Protein AF-X1UVS6-F1 (afdb_monomer_lite)

Secondary structure (DSSP, 8-state):
-HHHHHHHHHHTHHHHHHIIIIISPPSS------S--PPPEEEE--HHHHHHHHHH-S-EEEEE-HHHHHHHHTT---SS-S--EEEEEEHHHHHHHHHTTSSEE--HHHHHHHHHHHHHTT---EEEESS--TT-TT-EEES-SSTT-SGGGGHHHHHHTT------HHHHHHHHHHHTT-

Structure (mmCIF, N/CA/C/O backbone):
data_AF-X1UVS6-F1
#
_entry.id   AF-X1UVS6-F1
#
loop_
_atom_site.group_PDB
_atom_site.id
_atom_site.type_symbol
_atom_site.label_atom_id
_atom_site.label_alt_id
_atom_site.label_comp_id
_atom_site.label_asym_id
_atom_site.label_entity_id
_atom_site.label_seq_id
_atom_site.pdbx_PDB_ins_code
_atom_site.Cartn_x
_atom_site.Cartn_y
_atom_site.Cartn_z
_atom_site.occupancy
_atom_site.B_iso_or_equiv
_atom_site.auth_seq_id
_atom_site.auth_comp_id
_atom_site.auth_asym_id
_atom_site.auth_atom_id
_atom_site.pdbx_PDB_model_num
ATOM 1 N N . MET A 1 1 ? 4.924 -9.749 -37.605 1.00 55.78 1 MET A N 1
ATOM 2 C CA . MET A 1 1 ? 5.736 -8.580 -37.200 1.00 55.78 1 MET A CA 1
ATOM 3 C C . MET A 1 1 ? 6.834 -8.927 -36.203 1.00 55.78 1 MET A C 1
ATOM 5 O O . MET A 1 1 ? 7.965 -9.008 -36.644 1.00 55.78 1 MET A O 1
ATOM 9 N N . VAL A 1 2 ? 6.568 -9.179 -34.911 1.00 73.25 2 VAL A N 1
ATOM 10 C CA . VAL A 1 2 ? 7.666 -9.358 -33.926 1.00 73.25 2 VAL A CA 1
ATOM 11 C C . VAL A 1 2 ? 8.531 -10.601 -34.201 1.00 73.25 2 VAL A C 1
ATOM 13 O O . VAL A 1 2 ? 9.750 -10.501 -34.188 1.00 73.25 2 VAL A O 1
ATOM 16 N N . LYS A 1 3 ? 7.928 -11.753 -34.536 1.00 78.12 3 LYS A N 1
ATOM 17 C CA . LYS A 1 3 ? 8.679 -12.985 -34.868 1.00 78.12 3 LYS A CA 1
ATOM 18 C C . LYS A 1 3 ? 9.584 -12.841 -36.096 1.00 78.12 3 LYS A C 1
ATOM 20 O O . LYS A 1 3 ? 10.729 -13.262 -36.073 1.00 78.12 3 LYS A O 1
ATOM 25 N N . GLU A 1 4 ? 9.074 -12.198 -37.137 1.00 81.31 4 GLU A N 1
ATOM 26 C CA . GLU A 1 4 ? 9.795 -11.964 -38.391 1.00 81.31 4 GLU A CA 1
ATOM 27 C C . GLU A 1 4 ? 10.976 -11.000 -38.194 1.00 81.31 4 GLU A C 1
ATOM 29 O O . GLU A 1 4 ? 12.060 -11.218 -38.727 1.00 81.31 4 GLU A O 1
ATOM 34 N N . ALA A 1 5 ? 10.801 -9.979 -37.347 1.00 76.69 5 ALA A N 1
ATOM 35 C CA . ALA A 1 5 ? 11.881 -9.080 -36.955 1.00 76.69 5 ALA A CA 1
ATOM 36 C C . ALA A 1 5 ? 12.972 -9.800 -36.141 1.00 76.69 5 ALA A C 1
ATOM 38 O O . ALA A 1 5 ? 14.154 -9.535 -36.347 1.00 76.69 5 ALA A O 1
ATOM 39 N N . ILE A 1 6 ? 12.591 -10.728 -35.252 1.00 81.94 6 ILE A N 1
ATOM 40 C CA . ILE A 1 6 ? 13.538 -11.548 -34.479 1.00 81.94 6 ILE A CA 1
ATOM 41 C C . ILE A 1 6 ? 14.384 -12.415 -35.420 1.00 81.94 6 ILE A C 1
ATOM 43 O O . ILE A 1 6 ? 15.611 -12.349 -35.365 1.00 81.94 6 ILE A O 1
ATOM 47 N N . GLU A 1 7 ? 13.744 -13.161 -36.323 1.00 87.19 7 GLU A N 1
ATOM 48 C CA . GLU A 1 7 ? 14.438 -14.043 -37.270 1.00 87.19 7 GLU A CA 1
ATOM 49 C C . GLU A 1 7 ? 15.375 -13.270 -38.205 1.00 87.19 7 GLU A C 1
ATOM 51 O O . GLU A 1 7 ? 16.512 -13.688 -38.437 1.00 87.19 7 GLU A O 1
ATOM 56 N N . LEU A 1 8 ? 14.937 -12.110 -38.704 1.00 82.81 8 LEU A N 1
ATOM 57 C CA . LEU A 1 8 ? 15.749 -11.253 -39.566 1.00 82.81 8 LEU A CA 1
ATOM 58 C C . LEU A 1 8 ? 16.972 -10.690 -38.827 1.00 82.81 8 LEU A C 1
ATOM 60 O O . LEU A 1 8 ? 18.069 -10.651 -39.387 1.00 82.81 8 LEU A O 1
ATOM 64 N N . SER A 1 9 ? 16.792 -10.278 -37.571 1.00 81.06 9 SER A N 1
ATOM 65 C CA . SER A 1 9 ? 17.866 -9.732 -36.739 1.00 81.06 9 SER A CA 1
ATOM 66 C C . SER A 1 9 ? 18.895 -10.808 -36.372 1.00 81.06 9 SER A C 1
ATOM 68 O O . SER A 1 9 ? 20.097 -10.564 -36.444 1.00 81.06 9 SER A O 1
ATOM 70 N N . GLN A 1 10 ? 18.448 -12.034 -36.076 1.00 83.38 10 GLN A N 1
ATOM 71 C CA . GLN A 1 10 ? 19.338 -13.172 -35.820 1.00 83.38 10 GLN A CA 1
ATOM 72 C C . GLN A 1 10 ? 20.095 -13.627 -37.066 1.00 83.38 10 GLN A C 1
ATOM 74 O O . GLN A 1 10 ? 21.291 -13.898 -36.990 1.00 83.38 10 GLN A O 1
ATOM 79 N N . LYS A 1 11 ? 19.439 -13.666 -38.230 1.00 89.94 11 LYS A N 1
ATOM 80 C CA . LYS A 1 11 ? 20.092 -14.055 -39.487 1.00 89.94 11 LYS A CA 1
ATOM 81 C C . LYS A 1 11 ? 21.170 -13.058 -39.922 1.00 89.94 11 LYS A C 1
ATOM 83 O O . LYS A 1 11 ? 22.171 -13.460 -40.507 1.00 89.94 11 LYS A O 1
ATOM 88 N N . ASN A 1 12 ? 20.976 -11.778 -39.609 1.00 88.31 12 ASN A N 1
ATOM 89 C CA . ASN A 1 12 ? 21.897 -10.695 -39.953 1.00 88.31 12 ASN A CA 1
ATOM 90 C C . ASN A 1 12 ? 22.767 -10.242 -38.769 1.00 88.31 12 ASN A C 1
ATOM 92 O O . ASN A 1 12 ? 23.374 -9.174 -38.839 1.00 88.31 12 ASN A O 1
ATOM 96 N N . TYR A 1 13 ? 22.842 -11.035 -37.694 1.00 84.56 13 TYR A N 1
ATOM 97 C CA . TYR A 1 13 ? 23.503 -10.660 -36.441 1.00 84.56 13 TYR A CA 1
ATOM 98 C C . TYR A 1 13 ? 24.950 -10.195 -36.647 1.00 84.56 13 TYR A C 1
ATOM 100 O O . TYR A 1 13 ? 25.322 -9.130 -36.163 1.00 84.56 13 TYR A O 1
ATOM 108 N N . GLU A 1 14 ? 25.729 -10.919 -37.454 1.00 86.69 14 GLU A N 1
ATOM 109 C CA . GLU A 1 14 ? 27.124 -10.576 -37.774 1.00 86.69 14 GLU A CA 1
ATOM 110 C C . GLU A 1 14 ? 27.268 -9.238 -38.518 1.00 86.69 14 GLU A C 1
ATOM 112 O O . GLU A 1 14 ? 28.238 -8.515 -38.317 1.00 86.69 14 GLU A O 1
ATOM 117 N N . GLY A 1 15 ? 26.295 -8.873 -39.359 1.00 85.19 15 GLY A N 1
ATOM 118 C CA . GLY A 1 15 ? 26.293 -7.585 -40.062 1.00 85.19 15 GLY A CA 1
ATOM 119 C C . GLY A 1 15 ? 25.789 -6.430 -39.195 1.00 85.19 15 GLY A C 1
ATOM 120 O O . GLY A 1 15 ? 26.194 -5.285 -39.379 1.00 85.19 15 GLY A O 1
ATOM 121 N N . LEU A 1 16 ? 24.916 -6.731 -38.233 1.00 82.62 16 LEU A N 1
ATOM 122 C CA . LEU A 1 16 ? 24.327 -5.751 -37.326 1.00 82.62 16 LEU A CA 1
ATOM 123 C C . LEU A 1 16 ? 25.230 -5.450 -36.122 1.00 82.62 16 LEU A C 1
ATOM 125 O O . LEU A 1 16 ? 25.261 -4.316 -35.650 1.00 82.62 16 LEU A O 1
ATOM 129 N N . LEU A 1 17 ? 25.988 -6.433 -35.638 1.00 82.50 17 LEU A N 1
ATOM 130 C CA . LEU A 1 17 ? 26.874 -6.318 -34.478 1.00 82.50 17 LEU A CA 1
ATOM 131 C C . LEU A 1 17 ? 27.855 -5.133 -34.552 1.00 82.50 17 LEU A C 1
ATOM 133 O O . LEU A 1 17 ? 27.909 -4.373 -33.583 1.00 82.50 17 LEU A O 1
ATOM 137 N N . PRO A 1 18 ? 28.601 -4.918 -35.656 1.00 85.00 18 PRO A N 1
ATOM 138 C CA . PRO A 1 18 ? 29.502 -3.770 -35.783 1.00 85.00 18 PRO A CA 1
ATOM 139 C C . PRO A 1 18 ? 28.749 -2.437 -35.750 1.00 85.00 18 PRO A C 1
ATOM 141 O O . PRO A 1 18 ? 29.232 -1.455 -35.203 1.00 85.00 18 PRO A O 1
ATOM 144 N N . ILE A 1 19 ? 27.520 -2.394 -36.276 1.00 82.88 19 ILE A N 1
ATOM 145 C CA . ILE A 1 19 ? 26.679 -1.192 -36.241 1.00 82.88 19 ILE A CA 1
ATOM 146 C C . ILE A 1 19 ? 26.261 -0.883 -34.796 1.00 82.88 19 ILE A C 1
ATOM 148 O O . ILE A 1 19 ? 26.374 0.261 -34.362 1.00 82.88 19 ILE A O 1
ATOM 152 N N . PHE A 1 20 ? 25.838 -1.899 -34.038 1.00 78.44 20 PHE A N 1
ATOM 153 C CA . PHE A 1 20 ? 25.475 -1.763 -32.623 1.00 78.44 20 PHE A CA 1
ATOM 154 C C . PHE A 1 20 ? 26.658 -1.444 -31.708 1.00 78.44 20 PHE A C 1
ATOM 156 O O . PHE A 1 20 ? 26.466 -0.764 -30.703 1.00 78.44 20 PHE A O 1
ATOM 163 N N . ARG A 1 21 ? 27.860 -1.925 -32.036 1.00 76.38 21 ARG A N 1
ATOM 164 C CA . ARG A 1 21 ? 29.063 -1.701 -31.230 1.00 76.38 21 ARG A CA 1
ATOM 165 C C . ARG A 1 21 ? 29.742 -0.368 -31.537 1.00 76.38 21 ARG A C 1
ATOM 167 O O . ARG A 1 21 ? 30.110 0.339 -30.606 1.00 76.38 21 ARG A O 1
ATOM 174 N N . ASP A 1 22 ? 29.914 -0.056 -32.820 1.00 82.25 22 ASP A N 1
ATOM 175 C CA . ASP A 1 22 ? 30.850 0.982 -33.259 1.00 82.25 22 ASP A CA 1
ATOM 176 C C . ASP A 1 22 ? 30.143 2.262 -33.733 1.00 82.25 22 ASP A C 1
ATOM 178 O O . ASP A 1 22 ? 30.734 3.338 -33.683 1.00 82.25 22 ASP A O 1
ATOM 182 N N . ASN A 1 23 ? 28.881 2.170 -34.181 1.00 80.38 23 ASN A N 1
ATOM 183 C CA . ASN A 1 23 ? 28.165 3.289 -34.815 1.00 80.38 23 ASN A CA 1
ATOM 184 C C . ASN A 1 23 ? 26.933 3.782 -34.040 1.00 80.38 23 ASN A C 1
ATOM 186 O O . ASN A 1 23 ? 26.445 4.880 -34.314 1.00 80.38 23 ASN A O 1
ATOM 190 N N . LEU A 1 24 ? 26.407 2.999 -33.096 1.00 79.69 24 LEU A N 1
ATOM 191 C CA . LEU A 1 24 ? 25.280 3.400 -32.257 1.00 79.69 24 LEU A CA 1
ATOM 192 C C . LEU A 1 24 ? 25.783 4.001 -30.935 1.00 79.69 24 LEU A C 1
ATOM 194 O O . LEU A 1 24 ? 26.678 3.436 -30.305 1.00 79.69 24 LEU A O 1
ATOM 198 N N . PRO A 1 25 ? 25.217 5.137 -30.484 1.00 74.62 25 PRO A N 1
ATOM 199 C CA . PRO A 1 25 ? 25.512 5.648 -29.155 1.00 74.62 25 PRO A CA 1
ATOM 200 C C . PRO A 1 25 ? 25.103 4.604 -28.113 1.00 74.62 25 PRO A C 1
ATOM 202 O O . PRO A 1 25 ? 24.126 3.876 -28.302 1.00 74.62 25 PRO A O 1
ATOM 205 N N . ALA A 1 26 ? 25.846 4.539 -27.007 1.00 71.94 26 ALA A N 1
ATOM 206 C CA . ALA A 1 26 ? 25.545 3.612 -25.926 1.00 71.94 26 ALA A CA 1
ATOM 207 C C . ALA A 1 26 ? 24.068 3.742 -25.509 1.00 71.94 26 ALA A C 1
ATOM 209 O O . ALA A 1 26 ? 23.610 4.833 -25.163 1.00 71.94 26 ALA A O 1
ATOM 210 N N . PHE A 1 27 ? 23.328 2.627 -25.551 1.00 73.38 27 PHE A N 1
ATOM 211 C CA . PHE A 1 27 ? 21.898 2.587 -25.207 1.00 73.38 27 PHE A CA 1
ATOM 212 C C . PHE A 1 27 ? 21.616 3.107 -23.798 1.00 73.38 27 PHE A C 1
ATOM 214 O O . PHE A 1 27 ? 20.544 3.644 -23.524 1.00 73.38 27 PHE A O 1
ATOM 221 N N . SER A 1 28 ? 22.588 2.954 -22.907 1.00 78.88 28 SER A N 1
ATOM 222 C CA . SER A 1 28 ? 22.579 3.511 -21.570 1.00 78.88 28 SER A CA 1
ATOM 223 C C . SER A 1 28 ? 23.894 4.235 -21.309 1.00 78.88 28 SER A C 1
ATOM 225 O O . SER A 1 28 ? 24.962 3.846 -21.784 1.00 78.88 28 SER A O 1
ATOM 227 N N . ARG A 1 29 ? 23.810 5.310 -20.526 1.00 77.88 29 ARG A N 1
ATOM 228 C CA . ARG A 1 29 ? 24.977 5.972 -19.945 1.00 77.88 29 ARG A CA 1
ATOM 229 C C . ARG A 1 29 ? 25.066 5.582 -18.479 1.00 77.88 29 ARG A C 1
ATOM 231 O O . ARG A 1 29 ? 24.067 5.653 -17.764 1.00 77.88 29 ARG A O 1
ATOM 238 N N . ILE A 1 30 ? 26.253 5.198 -18.030 1.00 80.44 30 ILE A N 1
ATOM 239 C CA . ILE A 1 30 ? 26.517 5.040 -16.602 1.00 80.44 30 ILE A CA 1
ATOM 240 C C . ILE A 1 30 ? 26.658 6.449 -16.028 1.00 80.44 30 ILE A C 1
ATOM 242 O O . ILE A 1 30 ? 27.526 7.209 -16.453 1.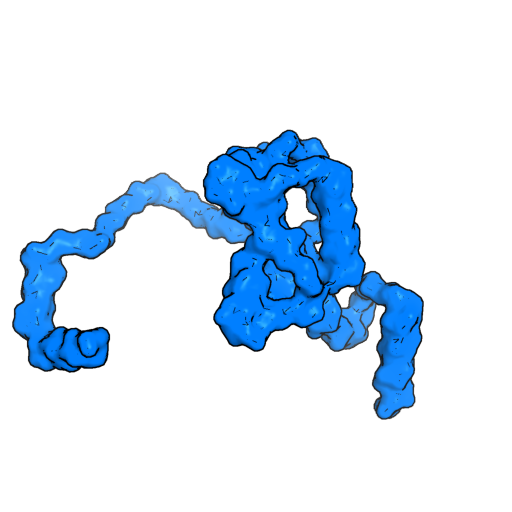00 80.44 30 ILE A O 1
ATOM 246 N N . VAL A 1 31 ? 25.780 6.812 -15.095 1.00 83.81 31 VAL A N 1
ATOM 247 C CA . VAL A 1 31 ? 25.925 8.034 -14.298 1.00 83.81 31 VAL A CA 1
ATOM 248 C C . VAL A 1 31 ? 26.540 7.607 -12.967 1.00 83.81 31 VAL A C 1
ATOM 250 O O . VAL A 1 31 ? 25.834 6.980 -12.175 1.00 83.81 31 VAL A O 1
ATOM 253 N N . PRO A 1 32 ? 27.839 7.864 -12.722 1.00 83.00 32 PRO A N 1
ATOM 254 C CA . PRO A 1 32 ? 28.444 7.519 -11.447 1.00 83.00 32 PRO A CA 1
ATOM 255 C C . PRO A 1 32 ? 27.800 8.376 -10.358 1.00 83.00 32 PRO A C 1
ATOM 257 O O . PRO A 1 32 ? 27.908 9.600 -10.349 1.00 83.00 32 PRO A O 1
ATOM 260 N N . VAL A 1 33 ? 27.092 7.716 -9.452 1.00 80.00 33 VAL A N 1
ATOM 261 C CA . VAL A 1 33 ? 26.689 8.278 -8.168 1.00 80.00 33 VAL A CA 1
ATOM 262 C C . VAL A 1 33 ? 27.826 7.947 -7.213 1.00 80.00 33 VAL A C 1
ATOM 264 O O . VAL A 1 33 ? 27.971 6.798 -6.816 1.00 80.00 33 VAL A O 1
ATOM 267 N N . GLU A 1 34 ? 28.681 8.923 -6.900 1.00 86.25 34 GLU A N 1
ATOM 268 C CA . GLU A 1 34 ? 29.827 8.792 -5.976 1.00 86.25 34 GLU A CA 1
ATOM 269 C C . GLU A 1 34 ? 29.376 8.624 -4.508 1.00 86.25 34 GLU A C 1
ATOM 271 O O . GLU A 1 34 ? 29.897 9.250 -3.589 1.00 86.25 34 GLU A O 1
ATOM 276 N N . LYS A 1 35 ? 28.348 7.805 -4.282 1.00 82.19 35 LYS A N 1
ATOM 277 C CA . LYS A 1 35 ? 27.784 7.482 -2.980 1.00 82.19 35 LYS A CA 1
ATOM 278 C C . LYS A 1 35 ? 27.442 6.003 -2.921 1.00 82.19 35 LYS A C 1
ATOM 280 O O . LYS A 1 35 ? 27.031 5.406 -3.917 1.00 82.19 35 LYS A O 1
ATOM 285 N N . GLU A 1 36 ? 27.570 5.434 -1.734 1.00 78.56 36 GLU A N 1
ATOM 286 C CA . GLU A 1 36 ? 27.013 4.121 -1.455 1.00 78.56 36 GLU A CA 1
ATOM 287 C C . GLU A 1 36 ? 25.486 4.215 -1.507 1.00 78.56 36 GLU A C 1
ATOM 289 O O . GLU A 1 36 ? 24.876 5.112 -0.920 1.00 78.56 36 GLU A O 1
ATOM 294 N N . LEU A 1 37 ? 24.869 3.326 -2.279 1.00 74.75 37 LEU A N 1
ATOM 295 C CA . LEU A 1 37 ? 23.421 3.209 -2.316 1.00 74.75 37 LEU A CA 1
ATOM 296 C C . LEU A 1 37 ? 23.016 2.227 -1.225 1.00 74.75 37 LEU A C 1
ATOM 298 O O . LEU A 1 37 ? 23.312 1.037 -1.319 1.00 74.75 37 LEU A O 1
ATOM 302 N N . VAL A 1 38 ? 22.333 2.726 -0.200 1.00 72.62 38 VAL A N 1
ATOM 303 C CA . VAL A 1 38 ? 21.681 1.863 0.781 1.00 72.62 38 VAL A CA 1
ATOM 304 C C . VAL A 1 38 ? 20.503 1.194 0.084 1.00 72.62 38 VAL A C 1
ATOM 306 O O . VAL A 1 38 ? 19.695 1.862 -0.562 1.00 72.62 38 VAL A O 1
ATOM 309 N N . VAL A 1 39 ? 20.425 -0.133 0.172 1.00 71.75 39 VAL A N 1
ATOM 310 C CA . VAL A 1 39 ? 19.255 -0.866 -0.313 1.00 71.75 39 VAL A CA 1
ATOM 311 C C . VAL A 1 39 ? 18.093 -0.526 0.623 1.00 71.75 39 VAL A C 1
ATOM 313 O O . VAL A 1 39 ? 18.207 -0.826 1.816 1.00 71.75 39 VAL A O 1
ATOM 316 N N . PRO A 1 40 ? 16.999 0.080 0.119 1.00 68.50 40 PRO A N 1
ATOM 317 C CA . PRO A 1 40 ? 15.814 0.333 0.924 1.00 68.50 40 PRO A CA 1
ATOM 318 C C . PRO A 1 40 ? 15.349 -0.983 1.533 1.00 68.50 40 PRO A C 1
ATOM 320 O O . PRO A 1 40 ? 15.174 -1.977 0.823 1.00 68.50 40 PRO A O 1
ATOM 323 N N . GLN A 1 41 ? 15.192 -1.005 2.847 1.00 69.56 41 GLN A N 1
ATOM 324 C CA . GLN A 1 41 ? 14.709 -2.191 3.531 1.00 69.56 41 GLN A CA 1
ATOM 325 C C . GLN A 1 41 ? 13.191 -2.091 3.686 1.00 69.56 41 GLN A C 1
ATOM 327 O O . GLN A 1 41 ? 12.634 -1.031 3.970 1.00 69.56 41 GLN A O 1
ATOM 332 N N . GLU A 1 42 ? 12.515 -3.219 3.514 1.00 73.75 42 GLU A N 1
ATOM 333 C CA . GLU A 1 42 ? 11.092 -3.334 3.802 1.00 73.75 42 GLU A CA 1
ATOM 334 C C . GLU A 1 42 ? 10.917 -3.811 5.244 1.00 73.75 42 GLU A C 1
ATOM 336 O O . GLU A 1 42 ? 11.474 -4.835 5.644 1.00 73.75 42 GLU A O 1
ATOM 341 N N . VAL A 1 43 ? 10.150 -3.063 6.038 1.00 77.81 43 VAL A N 1
ATOM 342 C CA . VAL A 1 43 ? 9.836 -3.441 7.423 1.00 77.81 43 VAL A CA 1
ATOM 343 C C . VAL A 1 43 ? 8.360 -3.749 7.556 1.00 77.81 43 VAL A C 1
ATOM 345 O O . VAL A 1 43 ? 7.490 -3.002 7.107 1.00 77.81 43 VAL A O 1
ATOM 348 N N . THR A 1 44 ? 8.100 -4.871 8.220 1.00 80.06 44 THR A N 1
ATOM 349 C CA . THR A 1 44 ? 6.767 -5.241 8.683 1.00 80.06 44 THR A CA 1
ATOM 350 C C . THR A 1 44 ? 6.477 -4.517 9.989 1.00 80.06 44 THR A C 1
ATOM 352 O O . THR A 1 44 ? 7.249 -4.623 10.942 1.00 80.06 44 THR A O 1
ATOM 355 N N . LEU A 1 45 ? 5.362 -3.791 10.038 1.00 77.94 45 LEU A N 1
ATOM 356 C CA . LEU A 1 45 ? 4.952 -3.028 11.209 1.00 77.94 45 LEU A CA 1
ATOM 357 C C . LEU A 1 45 ? 3.677 -3.593 11.836 1.00 77.94 45 LEU A C 1
ATOM 359 O O . LEU A 1 45 ? 2.750 -3.975 11.125 1.00 77.94 45 LEU A O 1
ATOM 363 N N . PRO A 1 46 ? 3.571 -3.571 13.172 1.00 81.50 46 PRO A N 1
ATOM 364 C CA . PRO A 1 46 ? 2.292 -3.747 13.840 1.00 81.50 46 PRO A CA 1
ATOM 365 C C . PRO A 1 46 ? 1.292 -2.639 13.471 1.00 81.50 46 PRO A C 1
ATOM 367 O O . PRO A 1 46 ? 1.670 -1.483 13.260 1.00 81.50 46 PRO A O 1
ATOM 370 N N . SER A 1 47 ? -0.003 -2.958 13.511 1.00 79.25 47 SER A N 1
ATOM 371 C CA . SER A 1 47 ? -1.123 -2.041 13.225 1.00 79.25 47 SER A CA 1
ATOM 372 C C . SER A 1 47 ? -1.071 -0.743 14.035 1.00 79.25 47 SER A C 1
ATOM 374 O O . SER A 1 47 ? -1.387 0.334 13.526 1.00 79.25 47 SER A O 1
ATOM 376 N N . TYR A 1 48 ? -0.616 -0.813 15.289 1.00 82.31 48 TYR A N 1
ATOM 377 C CA . TYR A 1 48 ? -0.505 0.365 16.146 1.00 82.31 48 TYR A CA 1
ATOM 378 C C . TYR A 1 48 ? 0.625 1.316 15.708 1.00 82.31 48 TYR A C 1
ATOM 380 O O . TYR A 1 48 ? 0.457 2.528 15.824 1.00 82.31 48 TYR A O 1
ATOM 388 N N . GLU A 1 49 ? 1.747 0.808 15.177 1.00 83.25 49 GLU A N 1
ATOM 389 C CA . GLU A 1 49 ? 2.813 1.652 14.610 1.00 83.25 49 GLU A CA 1
ATOM 390 C C . GLU A 1 49 ? 2.363 2.252 13.276 1.00 83.25 49 GLU A C 1
ATOM 392 O O . GLU A 1 49 ? 2.528 3.451 13.054 1.00 83.25 49 GLU A O 1
ATOM 397 N N . ALA A 1 50 ? 1.693 1.462 12.428 1.00 82.88 50 ALA A N 1
ATOM 398 C CA . ALA A 1 50 ? 1.104 1.955 11.182 1.00 82.88 50 ALA A CA 1
ATOM 399 C C . ALA A 1 50 ? 0.102 3.102 11.433 1.00 82.88 50 ALA A C 1
ATOM 401 O O . ALA A 1 50 ? 0.096 4.106 10.717 1.00 82.88 50 ALA A O 1
ATOM 402 N N . SER A 1 51 ? -0.694 3.019 12.506 1.00 85.94 51 SER A N 1
ATOM 403 C CA . SER A 1 51 ? -1.603 4.102 12.898 1.00 85.94 51 SER A CA 1
ATOM 404 C C . SER A 1 51 ? -0.873 5.388 13.305 1.00 85.94 51 SER A C 1
ATOM 406 O O . SER A 1 51 ? -1.411 6.469 13.069 1.00 85.94 51 SER A O 1
ATOM 408 N N . LYS A 1 52 ? 0.320 5.312 13.912 1.00 86.94 52 LYS A N 1
ATOM 409 C CA . LYS A 1 52 ? 1.089 6.519 14.272 1.00 86.94 52 LYS A CA 1
ATOM 410 C C . LYS A 1 52 ? 1.586 7.257 13.032 1.00 86.94 52 LYS A C 1
ATOM 412 O O . LYS A 1 52 ? 1.624 8.483 13.028 1.00 86.94 52 LYS A O 1
ATOM 417 N N . ILE A 1 53 ? 1.910 6.524 11.971 1.00 85.12 53 ILE A N 1
ATOM 418 C CA . ILE A 1 53 ? 2.377 7.098 10.702 1.00 85.12 53 ILE A CA 1
ATOM 419 C C . ILE A 1 53 ? 1.260 7.896 10.035 1.00 85.12 53 ILE A C 1
ATOM 421 O O . ILE A 1 53 ? 1.491 9.008 9.568 1.00 85.12 53 ILE A O 1
ATOM 425 N N . ILE A 1 54 ? 0.025 7.390 10.072 1.00 88.62 54 ILE A N 1
ATOM 426 C CA . ILE A 1 54 ? -1.154 8.155 9.640 1.00 88.62 54 ILE A CA 1
ATOM 427 C C . ILE A 1 54 ? -1.276 9.469 10.418 1.00 88.62 54 ILE A C 1
ATOM 429 O O . ILE A 1 54 ? -1.599 10.505 9.839 1.00 88.62 54 ILE A O 1
ATOM 433 N N . ASP A 1 55 ? -1.025 9.447 11.728 1.00 89.44 55 ASP A N 1
ATOM 434 C CA . ASP A 1 55 ? -1.147 10.646 12.559 1.00 89.44 55 ASP A CA 1
ATOM 435 C C . ASP A 1 55 ? -0.093 11.709 12.222 1.00 89.44 55 ASP A C 1
ATOM 437 O O . ASP A 1 55 ? -0.393 12.904 12.305 1.00 89.44 55 ASP A O 1
ATOM 441 N N . GLN A 1 56 ? 1.092 11.284 11.779 1.00 87.94 56 GLN A N 1
ATOM 442 C CA . GLN A 1 56 ? 2.218 12.149 11.415 1.00 87.94 56 GLN A CA 1
ATOM 443 C C . GLN A 1 56 ? 2.052 12.870 10.071 1.00 87.94 56 GLN A C 1
ATOM 445 O O . GLN A 1 56 ? 2.731 13.868 9.844 1.00 87.94 56 GLN A O 1
ATOM 450 N N . HIS A 1 57 ? 1.156 12.407 9.195 1.00 87.62 57 HIS A N 1
ATOM 451 C CA . HIS A 1 57 ? 1.040 12.924 7.831 1.00 87.62 57 HIS A CA 1
ATOM 452 C C . HIS A 1 57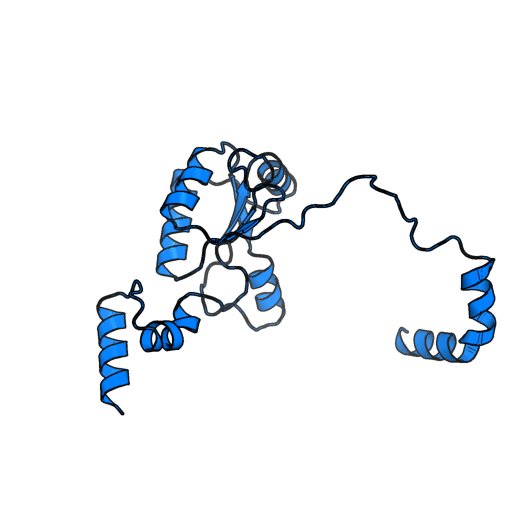 ? -0.281 13.652 7.590 1.00 87.62 57 HIS A C 1
ATOM 454 O O . HIS A 1 57 ? -1.357 13.133 7.876 1.00 87.62 57 HIS A O 1
ATOM 460 N N . ASP A 1 58 ? -0.215 14.847 7.007 1.00 89.81 58 ASP A N 1
ATOM 461 C CA . ASP A 1 58 ? -1.415 15.630 6.677 1.00 89.81 58 ASP A CA 1
ATOM 462 C C . ASP A 1 58 ? -2.013 15.254 5.321 1.00 89.81 58 ASP A C 1
ATOM 464 O O . ASP A 1 58 ? -3.230 15.281 5.140 1.00 89.81 58 ASP A O 1
ATOM 468 N N . VAL A 1 59 ? -1.159 14.871 4.369 1.00 91.31 59 VAL A N 1
ATOM 469 C CA . VAL A 1 59 ? -1.579 14.385 3.055 1.00 91.31 59 VAL A CA 1
ATOM 470 C C . VAL A 1 59 ? -1.537 12.868 3.060 1.00 91.31 59 VAL A C 1
ATOM 472 O O . VAL A 1 59 ? -0.469 12.270 3.197 1.00 91.31 59 VAL A O 1
ATOM 475 N N . ILE A 1 60 ? -2.711 12.264 2.889 1.00 93.31 60 ILE A N 1
ATOM 476 C CA . ILE A 1 60 ? -2.886 10.818 2.824 1.00 93.31 60 ILE A CA 1
ATOM 477 C C . ILE A 1 60 ? -3.685 10.496 1.569 1.00 93.31 60 ILE A C 1
ATOM 479 O O . ILE A 1 60 ? -4.807 10.978 1.385 1.00 93.31 60 ILE A O 1
ATOM 483 N N . SER A 1 61 ? -3.096 9.672 0.714 1.00 94.50 61 SER A N 1
ATOM 484 C CA . SER A 1 61 ? -3.715 9.166 -0.502 1.00 94.50 61 SER A CA 1
ATOM 485 C C . SER A 1 61 ? -3.929 7.665 -0.393 1.00 94.50 61 SER A C 1
ATOM 487 O O . SER A 1 61 ? -3.048 6.944 0.073 1.00 94.50 61 SER A O 1
ATOM 489 N N . LEU A 1 62 ? -5.094 7.203 -0.837 1.00 94.06 62 LEU A N 1
ATOM 490 C CA . LEU A 1 62 ? -5.458 5.797 -0.938 1.00 94.06 62 LEU A CA 1
ATOM 491 C C . LEU A 1 62 ? -5.622 5.415 -2.409 1.00 94.06 62 LEU A C 1
ATOM 493 O O . LEU A 1 62 ? -6.396 6.034 -3.140 1.00 94.06 62 LEU A O 1
ATOM 497 N N . SER A 1 63 ? -4.926 4.368 -2.831 1.00 93.00 63 SER A N 1
ATOM 498 C CA . SER A 1 63 ? -4.928 3.866 -4.209 1.00 93.00 63 SER A CA 1
ATOM 499 C C . SER A 1 63 ? -5.270 2.377 -4.264 1.00 93.00 63 SER A C 1
ATOM 501 O O . SER A 1 63 ? -5.183 1.667 -3.253 1.00 93.00 63 SER A O 1
ATOM 503 N N . GLU A 1 64 ? -5.658 1.903 -5.449 1.00 91.25 64 GLU A N 1
ATOM 504 C CA . GLU A 1 64 ? -5.758 0.467 -5.711 1.00 91.25 64 GLU A CA 1
ATOM 505 C C . GLU A 1 64 ? -4.372 -0.186 -5.578 1.00 91.25 64 GLU A C 1
ATOM 507 O O . GLU A 1 64 ? -3.387 0.360 -6.077 1.00 91.25 64 GLU A O 1
ATOM 512 N N . CYS A 1 65 ? -4.268 -1.353 -4.923 1.00 88.44 65 CYS A N 1
ATOM 513 C CA . CYS A 1 65 ? -2.988 -2.065 -4.888 1.00 88.44 65 CYS A CA 1
ATOM 514 C C . CYS A 1 65 ? -2.610 -2.470 -6.312 1.00 88.44 65 CYS A C 1
ATOM 516 O O . CYS A 1 65 ? -3.366 -3.247 -6.907 1.00 88.44 65 CYS A O 1
ATOM 518 N N . PRO A 1 66 ? -1.433 -2.066 -6.826 1.00 86.88 66 PRO A N 1
ATOM 519 C CA . PRO A 1 66 ? -0.982 -2.497 -8.146 1.00 86.88 66 PRO A CA 1
ATOM 520 C C . PRO A 1 66 ? -0.928 -4.027 -8.239 1.00 86.88 66 PRO A C 1
ATOM 522 O O . PRO A 1 66 ? -1.365 -4.597 -9.230 1.00 86.88 66 PRO A O 1
ATOM 525 N N . CYS A 1 67 ? -0.532 -4.686 -7.146 1.00 85.19 67 CYS A N 1
ATOM 526 C CA . CYS A 1 67 ? -0.497 -6.137 -7.005 1.00 85.19 67 CYS A CA 1
ATOM 527 C C . CYS A 1 67 ? -1.859 -6.820 -7.243 1.00 85.19 67 CYS A C 1
ATOM 529 O O . CYS A 1 67 ? -1.957 -7.846 -7.914 1.00 85.19 67 CYS A O 1
ATOM 531 N N . LYS A 1 68 ? -2.936 -6.249 -6.691 1.00 86.50 68 LYS A N 1
ATOM 532 C CA . LYS A 1 68 ? -4.298 -6.796 -6.801 1.00 86.50 68 LYS A CA 1
ATOM 533 C C . LYS A 1 68 ? -4.932 -6.413 -8.128 1.00 86.50 68 LYS A C 1
ATOM 535 O O . LYS A 1 68 ? -5.695 -7.197 -8.690 1.00 86.50 68 LYS A O 1
ATOM 540 N N . LEU A 1 69 ? -4.622 -5.214 -8.621 1.00 88.56 69 LEU A N 1
ATOM 541 C CA . LEU A 1 69 ? -5.059 -4.751 -9.929 1.00 88.56 69 LEU A CA 1
ATOM 542 C C . LEU A 1 69 ? -4.500 -5.654 -11.030 1.00 88.56 69 LEU A C 1
ATOM 544 O O . LEU A 1 69 ? -5.279 -6.163 -11.827 1.00 88.56 69 LEU A O 1
ATOM 548 N N . GLU A 1 70 ? -3.193 -5.924 -11.021 1.00 89.69 70 GLU A N 1
ATOM 549 C CA . GLU A 1 70 ? -2.539 -6.836 -11.967 1.00 89.69 70 GLU A CA 1
ATOM 550 C C . GLU A 1 70 ? -3.225 -8.204 -11.991 1.00 89.69 70 GLU A C 1
ATOM 552 O O . GLU A 1 70 ? -3.625 -8.691 -13.043 1.00 89.69 70 GLU A O 1
ATOM 557 N N . ARG A 1 71 ? -3.443 -8.794 -10.816 1.00 88.88 71 ARG A N 1
ATOM 558 C CA . ARG A 1 71 ? -4.074 -10.111 -10.671 1.00 88.88 71 ARG A CA 1
ATOM 559 C C . ARG A 1 71 ? -5.529 -10.122 -11.143 1.00 88.88 71 ARG A C 1
ATOM 561 O O . ARG A 1 71 ? -5.956 -11.068 -11.795 1.00 88.88 71 ARG A O 1
ATOM 568 N N . THR A 1 72 ? -6.257 -9.024 -10.926 1.00 89.56 72 THR A N 1
ATOM 569 C CA . THR A 1 72 ? -7.602 -8.850 -11.498 1.00 89.56 72 THR A CA 1
ATOM 570 C C . THR A 1 72 ? -7.566 -8.794 -13.028 1.00 89.56 72 THR A C 1
ATOM 572 O O . THR A 1 72 ? -8.431 -9.370 -13.674 1.00 89.56 72 THR A O 1
ATOM 575 N N . LEU A 1 73 ? -6.576 -8.114 -13.618 1.00 91.31 73 LEU A N 1
ATOM 576 C CA . LEU A 1 73 ? -6.417 -8.021 -15.075 1.00 91.31 73 LEU A CA 1
ATOM 577 C C . LEU A 1 73 ? -6.023 -9.360 -15.722 1.00 91.31 73 LEU A C 1
ATOM 579 O O . LEU A 1 73 ? -6.184 -9.515 -16.929 1.00 91.31 73 LEU A O 1
ATOM 583 N N . LEU A 1 74 ? -5.511 -10.305 -14.931 1.00 92.88 74 LEU A N 1
ATOM 584 C CA . LEU A 1 74 ? -5.149 -11.663 -15.345 1.00 92.88 74 LEU A CA 1
ATOM 585 C C . LEU A 1 74 ? -6.250 -12.702 -15.052 1.00 92.88 74 LEU A C 1
ATOM 587 O O . LEU A 1 74 ? -5.966 -13.897 -15.088 1.00 92.88 74 LEU A O 1
ATOM 591 N N . ASP A 1 75 ? -7.475 -12.264 -14.738 1.00 92.19 75 ASP A N 1
ATOM 592 C CA . ASP A 1 75 ? -8.617 -13.124 -14.384 1.00 92.19 75 ASP A CA 1
ATOM 593 C C . ASP A 1 75 ? -8.377 -14.050 -13.163 1.00 92.19 75 ASP A C 1
ATOM 595 O O . ASP A 1 75 ? -9.069 -15.052 -12.984 1.00 92.19 75 ASP A O 1
ATOM 599 N N . ASP A 1 76 ? -7.431 -13.704 -12.280 1.00 89.12 76 ASP A N 1
ATOM 600 C CA . ASP A 1 76 ? -7.143 -14.426 -11.027 1.00 89.12 76 ASP A CA 1
ATOM 601 C C . ASP A 1 76 ? -7.082 -13.437 -9.848 1.00 89.12 76 ASP A C 1
ATOM 603 O O . ASP A 1 76 ? -5.999 -13.144 -9.333 1.00 89.12 76 ASP A O 1
ATOM 607 N N . PRO A 1 77 ? -8.225 -12.833 -9.460 1.00 87.44 77 PRO A N 1
ATOM 608 C CA . PRO A 1 77 ? -8.269 -11.797 -8.436 1.00 87.44 77 PRO A CA 1
ATOM 609 C C . PRO A 1 77 ? -7.860 -12.321 -7.052 1.00 87.44 77 PRO A C 1
ATOM 611 O O . PRO A 1 77 ? -7.991 -13.503 -6.737 1.00 87.44 77 PRO A O 1
ATOM 614 N N . CYS A 1 78 ? -7.410 -11.392 -6.205 1.00 83.94 78 CYS A N 1
ATOM 615 C CA . CYS A 1 78 ? -7.018 -11.666 -4.823 1.00 83.94 78 CYS A CA 1
ATOM 616 C C . CYS A 1 78 ? -8.146 -12.331 -4.034 1.00 83.94 78 CYS A C 1
ATOM 618 O O . CYS A 1 78 ? -9.244 -11.794 -3.951 1.00 83.94 78 CYS A O 1
ATOM 620 N N . LYS A 1 79 ? -7.840 -13.444 -3.373 1.00 83.88 79 LYS A N 1
ATOM 621 C CA . LYS A 1 79 ? -8.737 -14.177 -2.467 1.00 83.88 79 LYS A CA 1
ATOM 622 C C . LYS A 1 79 ? -8.608 -13.703 -1.022 1.00 83.88 79 LYS A C 1
ATOM 624 O O . LYS A 1 79 ? -9.480 -13.977 -0.208 1.00 83.88 79 LYS A O 1
ATOM 629 N N . ALA A 1 80 ? -7.517 -13.004 -0.694 1.00 78.94 80 ALA A N 1
ATOM 630 C CA . ALA A 1 80 ? -7.276 -12.496 0.658 1.00 78.94 80 ALA A CA 1
ATOM 631 C C . ALA A 1 80 ? -8.135 -11.271 1.038 1.00 78.94 80 ALA A C 1
ATOM 633 O O . ALA A 1 80 ? -8.286 -10.986 2.220 1.00 78.94 80 ALA A O 1
ATOM 634 N N . THR A 1 81 ? -8.672 -10.520 0.072 1.00 81.44 81 THR A N 1
ATOM 635 C CA . THR A 1 81 ? -9.584 -9.391 0.329 1.00 81.44 81 THR A CA 1
ATOM 636 C C . THR A 1 81 ? -10.344 -9.027 -0.939 1.00 81.44 81 THR A C 1
ATOM 638 O O . THR A 1 81 ? -9.780 -9.078 -2.035 1.00 81.44 81 THR A O 1
ATOM 641 N N . ASP A 1 82 ? -11.593 -8.603 -0.765 1.00 81.88 82 ASP A N 1
ATOM 642 C CA . ASP A 1 82 ? -12.462 -8.146 -1.849 1.00 81.88 82 ASP A CA 1
ATOM 643 C C . ASP A 1 82 ? -12.171 -6.691 -2.261 1.00 81.88 82 ASP A C 1
ATOM 645 O O . ASP A 1 82 ? -12.460 -6.285 -3.389 1.00 81.88 82 ASP A O 1
ATOM 649 N N . ASP A 1 83 ? -11.580 -5.886 -1.367 1.00 86.00 83 ASP A N 1
ATOM 650 C CA . ASP A 1 83 ? -11.297 -4.471 -1.616 1.00 86.00 83 ASP A CA 1
ATOM 651 C C . ASP A 1 83 ? -9.846 -4.248 -2.070 1.00 86.00 83 ASP A C 1
ATOM 653 O O . ASP A 1 83 ? -8.860 -4.602 -1.407 1.00 86.00 83 ASP A O 1
ATOM 657 N N . ARG A 1 84 ? -9.709 -3.596 -3.228 1.00 86.50 84 ARG A N 1
ATOM 658 C CA . ARG A 1 84 ? -8.419 -3.275 -3.841 1.00 86.50 84 ARG A CA 1
ATOM 659 C C . ARG A 1 84 ? -7.805 -1.991 -3.288 1.00 86.50 84 ARG A C 1
ATOM 661 O O . ARG A 1 84 ? -6.590 -1.835 -3.410 1.00 86.50 84 ARG A O 1
ATOM 668 N N . PHE A 1 85 ? -8.578 -1.100 -2.665 1.00 88.75 85 PHE A N 1
ATOM 669 C CA . PHE A 1 85 ? -8.090 0.168 -2.112 1.00 88.75 85 PHE A CA 1
ATOM 670 C C . PHE A 1 85 ? -7.375 -0.041 -0.773 1.00 88.75 85 PHE A C 1
ATOM 672 O O . PHE A 1 85 ? -7.944 0.117 0.305 1.00 88.75 85 PHE A O 1
ATOM 679 N N . LYS A 1 86 ? -6.100 -0.437 -0.844 1.00 88.12 86 LYS A N 1
ATOM 680 C CA . LYS A 1 86 ? -5.311 -0.859 0.328 1.00 88.12 86 LYS A CA 1
ATOM 681 C C . LYS A 1 86 ? -3.857 -0.360 0.319 1.00 88.12 86 LYS A C 1
ATOM 683 O O . LYS A 1 86 ? -3.071 -0.768 1.172 1.00 88.12 86 LYS A O 1
ATOM 688 N N . CYS A 1 87 ? -3.483 0.484 -0.645 1.00 89.69 87 CYS A N 1
ATOM 689 C CA . CYS A 1 87 ? -2.142 1.065 -0.740 1.00 89.69 87 CYS A CA 1
ATOM 690 C C . CYS A 1 87 ? -2.183 2.554 -0.419 1.00 89.69 87 CYS A C 1
ATOM 692 O O . CYS A 1 87 ? -2.874 3.321 -1.099 1.00 89.69 87 CYS A O 1
ATOM 694 N N . PHE A 1 88 ? -1.425 2.938 0.603 1.00 91.06 88 PHE A N 1
ATOM 695 C CA . PHE A 1 88 ? -1.350 4.300 1.102 1.00 91.06 88 PHE A CA 1
ATOM 696 C C . PHE A 1 88 ? -0.068 4.983 0.652 1.00 91.06 88 PHE A C 1
ATOM 698 O O . PHE A 1 88 ? 1.012 4.392 0.686 1.00 91.06 88 PHE A O 1
ATOM 705 N N . HIS A 1 89 ? -0.209 6.255 0.300 1.00 90.56 89 HIS A N 1
ATOM 706 C CA . HIS A 1 89 ? 0.896 7.143 -0.040 1.00 90.56 89 HIS A CA 1
ATOM 707 C C . HIS A 1 89 ? 0.775 8.401 0.799 1.00 90.56 89 HIS A C 1
ATOM 709 O O . HIS A 1 89 ? -0.297 9.016 0.858 1.00 90.56 89 HIS A O 1
ATOM 715 N N . PHE A 1 90 ? 1.868 8.781 1.441 1.00 89.44 90 PHE A N 1
ATOM 716 C CA . PHE A 1 90 ? 1.898 9.919 2.346 1.00 89.44 90 PHE A CA 1
ATOM 717 C C . PHE A 1 90 ? 2.675 11.095 1.746 1.00 89.44 90 PHE A C 1
ATOM 719 O O . PHE A 1 90 ? 3.385 10.942 0.753 1.00 89.44 90 PHE A O 1
ATOM 726 N N . GLY A 1 91 ? 2.505 12.288 2.320 1.00 88.31 91 GLY A N 1
ATOM 727 C CA . GLY A 1 91 ? 3.331 13.458 2.008 1.00 88.31 91 GLY A CA 1
ATOM 728 C C . GLY A 1 91 ? 3.282 13.896 0.538 1.00 88.31 91 GLY A C 1
ATOM 729 O O . GLY A 1 91 ? 2.209 13.982 -0.070 1.00 88.31 91 GLY A O 1
ATOM 730 N N . ASN A 1 92 ? 4.453 14.201 -0.027 1.00 88.00 92 ASN A N 1
ATOM 731 C CA . ASN A 1 92 ? 4.595 14.683 -1.403 1.00 88.00 92 ASN A CA 1
ATOM 732 C C . ASN A 1 92 ? 4.216 13.614 -2.428 1.00 88.00 92 ASN A C 1
ATOM 734 O O . ASN A 1 92 ? 3.575 13.928 -3.434 1.00 88.00 92 ASN A O 1
ATOM 738 N N . LEU A 1 93 ? 4.514 12.347 -2.136 1.00 87.12 93 LEU A N 1
ATOM 739 C CA . LEU A 1 93 ? 4.064 11.237 -2.967 1.00 87.12 93 LEU A CA 1
ATOM 740 C C . LEU A 1 93 ? 2.534 11.116 -2.937 1.00 87.12 93 LEU A C 1
ATOM 742 O O . LEU A 1 93 ? 1.895 11.006 -3.982 1.00 87.12 93 LEU A O 1
ATOM 746 N N . GLY A 1 94 ? 1.927 11.226 -1.753 1.00 90.50 94 GLY A N 1
ATOM 747 C CA . GLY A 1 94 ? 0.473 11.253 -1.598 1.00 90.50 94 GLY A CA 1
ATOM 748 C C . GLY A 1 94 ? -0.184 12.362 -2.422 1.00 90.50 94 GLY A C 1
ATOM 749 O O . GLY A 1 94 ? -1.164 12.107 -3.126 1.00 90.50 94 GLY A O 1
ATOM 750 N N . ARG A 1 95 ? 0.391 13.571 -2.402 1.00 92.19 95 ARG A N 1
ATOM 751 C CA . ARG A 1 95 ? -0.075 14.707 -3.212 1.00 92.19 95 ARG A CA 1
ATOM 752 C C . ARG A 1 95 ? -0.006 14.399 -4.705 1.00 92.19 95 ARG A C 1
ATOM 754 O O . ARG A 1 95 ? -1.008 14.564 -5.394 1.00 92.19 95 ARG A O 1
ATOM 761 N N . PHE A 1 96 ? 1.130 13.887 -5.176 1.00 92.81 96 PHE A N 1
ATOM 762 C CA . PHE A 1 96 ? 1.314 13.500 -6.574 1.00 92.81 96 PHE A CA 1
ATOM 763 C C . PHE A 1 96 ? 0.253 12.489 -7.033 1.00 92.81 96 PHE A C 1
ATOM 765 O O . PHE A 1 96 ? -0.347 12.662 -8.095 1.00 92.81 96 PHE A O 1
ATOM 772 N N . PHE A 1 97 ? -0.026 11.469 -6.213 1.00 93.44 97 PHE A N 1
ATOM 773 C CA . PHE A 1 97 ? -1.044 10.458 -6.510 1.00 93.44 97 PHE A CA 1
ATOM 774 C C . PHE A 1 97 ? -2.451 11.051 -6.619 1.00 93.44 97 PHE A C 1
ATOM 776 O O . PHE A 1 97 ? -3.219 10.635 -7.485 1.00 93.44 97 PHE A O 1
ATOM 783 N N . ILE A 1 98 ? -2.791 12.010 -5.756 1.00 95.31 98 ILE A N 1
ATOM 784 C CA . ILE A 1 98 ? -4.092 12.690 -5.788 1.00 95.31 98 ILE A CA 1
ATOM 785 C C . ILE A 1 98 ? -4.205 13.570 -7.038 1.00 95.31 98 ILE A C 1
ATOM 787 O O . ILE A 1 98 ? -5.204 13.494 -7.749 1.00 95.31 98 ILE A O 1
ATOM 791 N N . GLU A 1 99 ? -3.181 14.374 -7.331 1.00 96.38 99 GLU A N 1
ATOM 792 C CA . GLU A 1 99 ? -3.185 15.330 -8.449 1.00 96.38 99 GLU A CA 1
ATOM 793 C C . GLU A 1 99 ? -3.298 14.648 -9.818 1.00 96.38 99 GLU A C 1
ATOM 795 O O . GLU A 1 99 ? -3.974 15.162 -10.707 1.00 96.38 99 GLU A O 1
ATOM 800 N N . HIS A 1 100 ? -2.691 13.471 -9.979 1.00 95.38 100 HIS A N 1
ATOM 801 C CA . HIS A 1 100 ? -2.715 12.714 -11.235 1.00 95.38 100 HIS A CA 1
ATOM 802 C C . HIS A 1 100 ? -3.858 11.690 -11.312 1.00 95.38 100 HIS A C 1
ATOM 804 O O . HIS A 1 100 ? -3.970 10.966 -12.299 1.00 95.38 100 HIS A O 1
ATOM 810 N N . GLY A 1 101 ? -4.713 11.610 -10.286 1.00 93.81 101 GLY A N 1
ATOM 811 C CA . GLY A 1 101 ? -5.850 10.687 -10.257 1.00 93.81 101 GLY A CA 1
ATOM 812 C C . GLY A 1 101 ? -5.482 9.216 -10.030 1.00 93.81 101 GLY A C 1
ATOM 813 O O . GLY A 1 101 ? -6.312 8.342 -10.269 1.00 93.81 101 GLY A O 1
ATOM 814 N N . TYR A 1 102 ? -4.268 8.926 -9.552 1.00 92.06 102 TYR A N 1
ATOM 815 C CA . TYR A 1 102 ? -3.828 7.571 -9.192 1.00 92.06 102 TYR A CA 1
ATOM 816 C C . TYR A 1 102 ? -4.336 7.120 -7.816 1.00 92.06 102 TYR A C 1
ATOM 818 O O . TYR A 1 102 ? -4.385 5.927 -7.522 1.00 92.06 102 TYR A O 1
ATOM 826 N N . GLY A 1 103 ? -4.713 8.066 -6.958 1.00 92.06 103 GLY A N 1
ATOM 827 C CA . GLY A 1 103 ? -5.282 7.800 -5.644 1.00 92.06 103 GLY A CA 1
ATOM 828 C C . GLY A 1 103 ? -6.300 8.857 -5.238 1.00 92.06 103 GLY A C 1
ATOM 829 O O . GLY A 1 103 ? -6.420 9.913 -5.858 1.00 92.06 103 GLY A O 1
ATOM 830 N N . LYS A 1 104 ? -7.062 8.558 -4.189 1.00 94.69 104 LYS A N 1
ATOM 831 C CA . LYS A 1 104 ? -8.069 9.452 -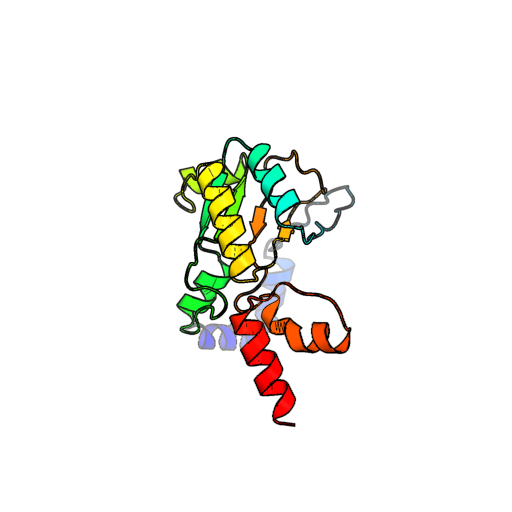3.614 1.00 94.69 104 LYS A CA 1
ATOM 832 C C . LYS A 1 104 ? -7.584 9.980 -2.265 1.00 94.69 104 LYS A C 1
ATOM 834 O O . LYS A 1 104 ? -6.990 9.212 -1.507 1.00 94.69 104 LYS A O 1
ATOM 839 N N . PRO A 1 105 ? -7.864 11.248 -1.924 1.00 95.94 105 PRO A N 1
ATOM 840 C CA . PRO A 1 105 ? -7.588 11.748 -0.587 1.00 95.94 105 PRO A CA 1
ATOM 841 C C . PRO A 1 105 ? -8.414 10.968 0.442 1.00 95.94 105 PRO A C 1
ATOM 843 O O . PRO A 1 105 ? -9.592 10.678 0.217 1.00 95.94 105 PRO A O 1
ATOM 846 N N . VAL A 1 106 ? -7.807 10.651 1.582 1.00 94.94 106 VAL A N 1
ATOM 847 C CA . VAL A 1 106 ? -8.468 9.945 2.684 1.00 94.94 106 VAL A CA 1
ATOM 848 C C . VAL A 1 106 ? -8.213 10.670 4.004 1.00 94.94 106 VAL A C 1
ATOM 850 O O . VAL A 1 106 ? -7.126 11.184 4.251 1.00 94.94 106 VAL A O 1
ATOM 853 N N . SER A 1 107 ? -9.232 10.746 4.862 1.00 95.62 107 SER A N 1
ATOM 854 C CA . SER A 1 107 ? -9.077 11.328 6.198 1.00 95.62 107 SER A CA 1
ATOM 855 C C . SER A 1 107 ? -8.298 10.388 7.121 1.00 95.62 107 SER A C 1
ATOM 857 O O . SER A 1 107 ? -8.363 9.168 6.964 1.00 95.62 107 SER A O 1
ATOM 859 N N . LYS A 1 108 ? -7.625 10.938 8.142 1.00 93.62 108 LYS A N 1
ATOM 860 C CA . LYS A 1 108 ? -6.921 10.147 9.172 1.00 93.62 108 LYS A CA 1
ATOM 861 C C . LYS A 1 108 ? -7.833 9.095 9.816 1.00 93.62 108 LYS A C 1
ATOM 863 O O . LYS A 1 108 ? -7.434 7.947 9.981 1.00 93.62 108 LYS A O 1
ATOM 868 N N . GLU A 1 109 ? -9.079 9.458 10.127 1.00 94.25 109 GLU A N 1
ATOM 869 C CA . GLU A 1 109 ? -10.056 8.536 10.720 1.00 94.25 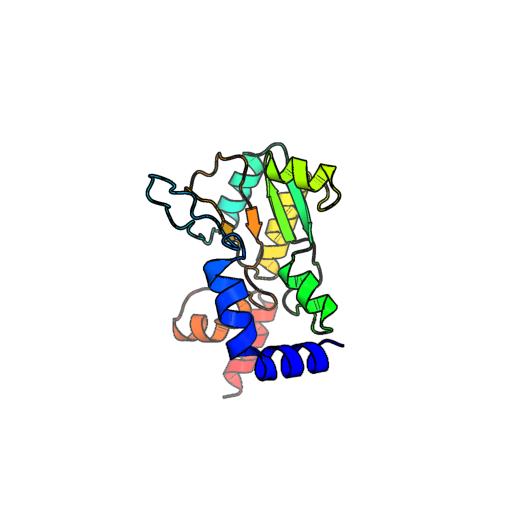109 GLU A CA 1
ATOM 870 C C . GLU A 1 109 ? -10.391 7.365 9.783 1.00 94.25 109 GLU A C 1
ATOM 872 O O . GLU A 1 109 ? -10.371 6.208 10.202 1.00 94.25 109 GLU A O 1
ATOM 877 N N . ASN A 1 110 ? -10.652 7.644 8.504 1.00 93.00 110 ASN A N 1
ATOM 878 C CA . ASN A 1 110 ? -10.961 6.597 7.533 1.00 93.00 110 ASN A CA 1
ATOM 879 C C . ASN A 1 110 ? -9.738 5.728 7.230 1.00 93.00 110 ASN A C 1
ATOM 881 O O . ASN A 1 110 ? -9.873 4.514 7.119 1.00 93.00 110 ASN A O 1
ATOM 885 N N . ALA A 1 111 ? -8.543 6.317 7.176 1.00 91.81 111 ALA A N 1
ATOM 886 C CA . ALA A 1 111 ? -7.299 5.576 7.009 1.00 91.81 111 ALA A CA 1
ATOM 887 C C . ALA A 1 111 ? -7.080 4.574 8.161 1.00 91.81 111 ALA A C 1
ATOM 889 O O . ALA A 1 111 ? -6.763 3.411 7.913 1.00 91.81 111 ALA A O 1
ATOM 890 N N . LYS A 1 112 ? -7.355 4.971 9.413 1.00 90.81 112 LYS A N 1
ATOM 891 C CA . LYS A 1 112 ? -7.303 4.064 10.576 1.00 90.81 112 LYS A CA 1
ATOM 892 C C . LYS A 1 112 ? -8.357 2.956 10.521 1.00 90.81 112 LYS A C 1
ATOM 894 O O . LYS A 1 112 ? -8.062 1.821 10.887 1.00 90.81 112 LYS A O 1
ATOM 899 N N . LYS A 1 113 ? -9.568 3.248 10.033 1.00 91.50 113 LYS A N 1
ATOM 900 C CA . LYS A 1 113 ? -10.593 2.212 9.802 1.00 91.50 113 LYS A CA 1
ATOM 901 C C . LYS A 1 113 ? -10.120 1.189 8.769 1.00 91.50 113 LYS A C 1
ATOM 903 O O . LYS A 1 113 ? -10.295 -0.004 8.979 1.00 91.50 113 LYS A O 1
ATOM 908 N N . ILE A 1 114 ? -9.475 1.639 7.695 1.00 89.88 114 ILE A N 1
ATOM 909 C CA . ILE A 1 114 ? -8.936 0.752 6.658 1.00 89.88 114 ILE A CA 1
ATOM 910 C C . ILE A 1 114 ? -7.790 -0.115 7.198 1.00 89.88 114 ILE A C 1
ATOM 912 O O . ILE A 1 114 ? -7.762 -1.298 6.872 1.00 89.88 114 ILE A O 1
ATOM 916 N N . ILE A 1 115 ? -6.896 0.423 8.047 1.00 86.88 115 ILE A N 1
ATOM 917 C CA . ILE A 1 115 ? -5.900 -0.390 8.782 1.00 86.88 115 ILE A CA 1
ATOM 918 C C . ILE A 1 115 ? -6.600 -1.520 9.523 1.00 86.88 115 ILE A C 1
ATOM 920 O O . ILE A 1 115 ? -6.221 -2.676 9.370 1.00 86.88 115 ILE A O 1
ATOM 924 N N . LYS A 1 116 ? -7.631 -1.186 10.305 1.00 86.75 116 LYS A N 1
ATOM 925 C CA . LYS A 1 116 ? -8.325 -2.172 11.130 1.00 86.75 116 LYS A CA 1
ATOM 926 C C . LYS A 1 116 ? -8.961 -3.272 10.284 1.00 86.75 116 LYS A C 1
ATOM 928 O O . LYS A 1 116 ? -8.784 -4.444 10.582 1.00 86.75 116 LYS A O 1
ATOM 933 N N . VAL A 1 117 ? -9.626 -2.897 9.192 1.00 87.44 117 VAL A N 1
ATOM 934 C CA . VAL A 1 117 ? -10.200 -3.866 8.248 1.00 87.44 117 VAL A CA 1
ATOM 935 C C . VAL A 1 117 ? -9.108 -4.736 7.622 1.00 87.44 117 VAL A C 1
ATOM 937 O O . VAL A 1 117 ? -9.277 -5.944 7.533 1.00 87.44 117 VAL A O 1
ATOM 940 N N . ALA A 1 118 ? -7.979 -4.150 7.214 1.00 85.19 118 ALA A N 1
ATOM 941 C CA . ALA A 1 118 ? -6.862 -4.903 6.649 1.00 85.19 118 ALA A CA 1
ATOM 942 C C . ALA A 1 118 ? -6.253 -5.892 7.661 1.00 85.19 118 ALA A C 1
ATOM 944 O O . ALA A 1 118 ? -5.902 -7.005 7.283 1.00 85.19 118 ALA A O 1
ATOM 945 N N . GLU A 1 119 ? -6.161 -5.514 8.936 1.00 83.06 119 GLU A N 1
ATOM 946 C CA . GLU A 1 119 ? -5.743 -6.399 10.029 1.00 83.06 119 GLU A CA 1
ATOM 947 C C . GLU A 1 119 ? -6.732 -7.559 10.231 1.00 83.06 119 GLU A C 1
ATOM 949 O O . GLU A 1 119 ? -6.312 -8.710 10.348 1.00 83.06 119 GLU A O 1
ATOM 954 N N . ASP A 1 120 ? -8.038 -7.285 10.211 1.00 83.56 120 ASP A N 1
ATOM 955 C CA . ASP A 1 120 ? -9.082 -8.307 10.373 1.00 83.56 120 ASP A CA 1
ATOM 956 C C . ASP A 1 120 ? -9.101 -9.293 9.171 1.00 83.56 120 ASP A C 1
ATOM 958 O O . ASP A 1 120 ? -9.253 -10.513 9.323 1.00 83.56 120 ASP A O 1
ATOM 962 N N . GLU A 1 121 ? -8.827 -8.791 7.961 1.00 81.69 121 GLU A N 1
ATOM 963 C CA . GLU A 1 121 ? -8.564 -9.574 6.737 1.00 81.69 121 GLU A CA 1
ATOM 964 C C . GLU A 1 121 ? -7.207 -10.303 6.764 1.00 81.69 121 GLU A C 1
ATOM 966 O O . GLU A 1 121 ? -6.930 -11.176 5.938 1.00 81.69 121 GLU A O 1
ATOM 971 N N . GLY A 1 122 ? -6.381 -10.031 7.771 1.00 79.56 122 GLY A N 1
ATOM 972 C CA . GLY A 1 122 ? -5.106 -10.691 8.002 1.00 79.56 122 GLY A CA 1
ATOM 973 C C . GLY A 1 122 ? -3.980 -10.255 7.086 1.00 79.56 122 GLY A C 1
ATOM 974 O O . GLY A 1 122 ? -2.999 -10.979 6.911 1.00 79.56 122 GLY A O 1
ATOM 975 N N . LEU A 1 123 ? -4.112 -9.073 6.504 1.00 83.88 123 LEU A N 1
ATOM 976 C CA . LEU A 1 123 ? -3.100 -8.470 5.663 1.00 83.88 123 LEU A CA 1
ATOM 977 C C . LEU A 1 123 ? -1.962 -7.900 6.529 1.00 83.88 123 LEU A C 1
ATOM 979 O O . LEU A 1 123 ? -2.183 -7.382 7.624 1.00 83.88 123 LEU A O 1
ATOM 983 N N . VAL A 1 124 ? -0.729 -8.004 6.034 1.00 82.31 124 VAL A N 1
ATOM 984 C CA . VAL A 1 124 ? 0.482 -7.609 6.763 1.00 82.31 124 VAL A CA 1
ATOM 985 C C . VAL A 1 124 ? 0.958 -6.230 6.323 1.00 82.31 124 VAL A C 1
ATOM 987 O O . VAL A 1 124 ? 1.322 -6.007 5.170 1.00 82.31 124 VAL A O 1
ATOM 990 N N . HIS A 1 125 ? 1.018 -5.306 7.274 1.00 83.88 125 HIS A N 1
ATOM 991 C CA . HIS A 1 125 ? 1.417 -3.929 7.030 1.00 83.88 125 HIS A CA 1
ATOM 992 C C . HIS A 1 125 ? 2.920 -3.817 6.783 1.00 83.88 125 HIS A C 1
ATOM 994 O O . HIS A 1 125 ? 3.720 -4.016 7.697 1.00 83.88 125 HIS A O 1
ATOM 1000 N N . LYS A 1 126 ? 3.299 -3.449 5.559 1.00 81.62 126 LYS A N 1
ATOM 1001 C CA . LYS A 1 126 ? 4.699 -3.242 5.189 1.00 81.62 126 LYS A CA 1
ATOM 1002 C C . LYS A 1 126 ? 4.952 -1.841 4.687 1.00 81.62 126 LYS A C 1
ATOM 1004 O O . LYS A 1 126 ? 4.136 -1.269 3.962 1.00 81.62 126 LYS A O 1
ATOM 1009 N N . ILE A 1 127 ? 6.087 -1.294 5.091 1.00 79.19 127 ILE A N 1
ATOM 1010 C CA . ILE 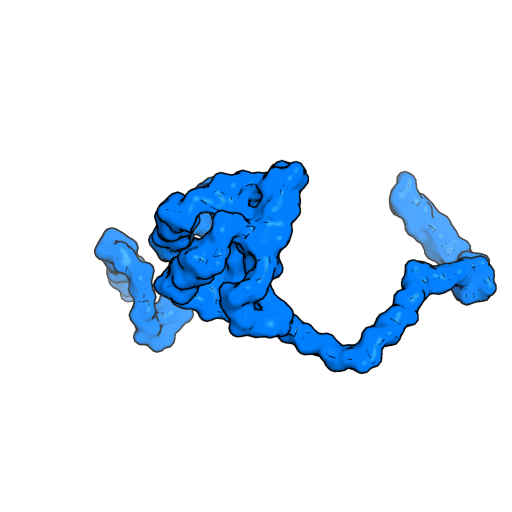A 1 127 ? 6.504 0.051 4.720 1.00 79.19 127 ILE A CA 1
ATOM 1011 C C . ILE A 1 127 ? 7.794 -0.013 3.934 1.00 79.19 127 ILE A C 1
ATOM 1013 O O . ILE A 1 127 ? 8.715 -0.750 4.286 1.00 79.19 127 ILE A O 1
ATOM 1017 N N . PHE A 1 128 ? 7.827 0.791 2.878 1.00 74.31 128 PHE A N 1
ATOM 1018 C CA . PHE A 1 128 ? 8.980 0.962 2.018 1.00 74.31 128 PHE A CA 1
ATOM 1019 C C . PHE A 1 128 ? 9.530 2.383 2.172 1.00 74.31 128 PHE A C 1
ATOM 1021 O O . PHE A 1 128 ? 8.810 3.352 1.911 1.00 74.31 128 PHE A O 1
ATOM 1028 N N . HIS A 1 129 ? 10.790 2.492 2.602 1.00 68.69 129 HIS A N 1
ATOM 1029 C CA . HIS A 1 129 ? 11.532 3.752 2.682 1.00 68.69 129 HIS A CA 1
ATOM 1030 C C . HIS A 1 129 ? 13.048 3.506 2.523 1.00 68.69 129 HIS A C 1
ATOM 1032 O O . HIS A 1 129 ? 13.530 2.419 2.844 1.00 68.69 129 HIS A O 1
ATOM 1038 N N . ASP A 1 130 ? 13.793 4.489 2.004 1.00 59.09 130 ASP A N 1
ATOM 1039 C CA . ASP A 1 130 ? 15.250 4.399 1.787 1.00 59.09 130 ASP A CA 1
ATOM 1040 C C . ASP A 1 130 ? 16.052 4.411 3.103 1.00 59.09 130 ASP A C 1
ATOM 1042 O O . ASP A 1 130 ? 16.993 3.640 3.277 1.00 59.09 130 ASP A O 1
ATOM 1046 N N . GLU A 1 131 ? 15.609 5.214 4.060 1.00 57.56 131 GLU A N 1
ATOM 1047 C CA . GLU A 1 131 ? 16.077 5.284 5.442 1.00 57.56 131 GLU A CA 1
ATOM 1048 C C . GLU A 1 131 ? 14.847 5.155 6.346 1.00 57.56 131 GLU A C 1
ATOM 1050 O O . GLU A 1 131 ? 13.892 5.872 6.109 1.00 57.56 131 GLU A O 1
ATOM 1055 N N . PHE A 1 132 ? 14.784 4.269 7.346 1.00 53.19 132 PHE A N 1
ATOM 1056 C CA . PHE A 1 132 ? 13.590 4.076 8.205 1.00 53.19 132 PHE A CA 1
ATOM 1057 C C . PHE A 1 132 ? 13.221 5.282 9.101 1.00 53.19 132 PHE A C 1
ATOM 1059 O O . PHE A 1 132 ? 13.048 5.152 10.313 1.00 53.19 132 PHE A O 1
ATOM 1066 N N . ASP A 1 133 ? 13.091 6.470 8.528 1.00 58.97 133 ASP A N 1
ATOM 1067 C CA . ASP A 1 133 ? 12.575 7.661 9.158 1.00 58.97 133 ASP A CA 1
ATOM 1068 C C . ASP A 1 133 ? 11.089 7.799 8.827 1.00 58.97 133 ASP A C 1
ATOM 1070 O O . ASP A 1 133 ? 10.678 8.121 7.712 1.00 58.97 133 ASP A O 1
ATOM 1074 N N . LEU A 1 134 ? 10.271 7.575 9.852 1.00 56.56 134 LEU A N 1
ATOM 1075 C CA . LEU A 1 134 ? 8.815 7.685 9.793 1.00 56.56 134 LEU A CA 1
ATOM 1076 C C . LEU A 1 134 ? 8.326 9.121 9.532 1.00 56.56 134 LEU A C 1
ATOM 1078 O O . LEU A 1 134 ? 7.129 9.331 9.348 1.00 56.56 134 LEU A O 1
ATOM 1082 N N . LYS A 1 135 ? 9.224 10.116 9.540 1.00 56.09 135 LYS A N 1
ATOM 1083 C CA . LYS A 1 135 ? 8.903 11.528 9.298 1.00 56.09 135 LYS A CA 1
ATOM 1084 C C . LYS A 1 135 ? 9.011 11.951 7.832 1.00 56.09 135 LYS A C 1
ATOM 1086 O O . LYS A 1 135 ? 8.704 13.103 7.531 1.00 56.09 135 LYS A O 1
ATOM 1091 N N . ASN A 1 136 ? 9.459 11.073 6.937 1.00 59.12 136 ASN A N 1
ATOM 1092 C CA . ASN A 1 136 ? 9.756 11.455 5.561 1.00 59.12 136 ASN A CA 1
ATOM 1093 C C . ASN A 1 136 ? 8.544 11.412 4.619 1.00 59.12 136 ASN A C 1
ATOM 1095 O O . ASN A 1 136 ? 7.686 10.528 4.659 1.00 59.12 136 ASN A O 1
ATOM 1099 N N . GLU A 1 137 ? 8.539 12.368 3.687 1.00 57.94 137 GLU A N 1
ATOM 1100 C CA . GLU A 1 137 ? 7.426 12.691 2.786 1.00 57.94 137 GLU A CA 1
ATOM 1101 C C . GLU A 1 137 ? 7.140 11.650 1.683 1.00 57.94 137 GLU A C 1
ATOM 1103 O O . GLU A 1 137 ? 6.215 11.858 0.895 1.00 57.94 137 GLU A O 1
ATOM 1108 N N . TRP A 1 138 ? 7.931 10.574 1.587 1.00 55.00 138 TRP A N 1
ATOM 1109 C CA . TRP A 1 138 ? 7.887 9.575 0.503 1.00 55.00 138 TRP A CA 1
ATOM 1110 C C . TRP A 1 138 ? 7.484 8.174 0.979 1.00 55.00 138 TRP A C 1
ATOM 1112 O O . TRP A 1 138 ? 7.692 7.181 0.283 1.00 55.00 138 TRP A O 1
ATOM 1122 N N . THR A 1 139 ? 6.874 8.083 2.159 1.00 64.38 139 THR A N 1
ATOM 1123 C CA . THR A 1 139 ? 6.469 6.804 2.742 1.00 64.38 139 THR A CA 1
ATOM 1124 C C . THR A 1 139 ? 5.335 6.163 1.932 1.00 64.38 139 THR A C 1
ATOM 1126 O O . THR A 1 139 ? 4.260 6.749 1.758 1.00 64.38 139 THR A O 1
ATOM 1129 N N . VAL A 1 140 ? 5.562 4.925 1.481 1.00 67.69 140 VAL A N 1
ATOM 1130 C CA . VAL A 1 140 ? 4.530 4.044 0.918 1.00 67.69 140 VAL A CA 1
ATOM 1131 C C . VAL A 1 140 ? 4.219 2.963 1.934 1.00 67.69 140 VAL A C 1
ATOM 1133 O O . VAL A 1 140 ? 5.116 2.257 2.399 1.00 67.69 140 VAL A O 1
ATOM 1136 N N . TRP A 1 141 ? 2.937 2.801 2.244 1.00 74.81 141 TRP A N 1
ATOM 1137 C CA . TRP A 1 141 ? 2.463 1.710 3.081 1.00 74.81 141 TRP A CA 1
ATOM 1138 C C . TRP A 1 141 ? 1.580 0.760 2.271 1.00 74.81 141 TRP A C 1
ATOM 1140 O O . TRP A 1 141 ? 0.608 1.154 1.618 1.00 74.81 141 TRP A O 1
ATOM 1150 N N . LYS A 1 142 ? 1.936 -0.522 2.321 1.00 69.44 142 LYS A N 1
ATOM 1151 C CA . LYS A 1 142 ? 1.211 -1.621 1.696 1.00 69.44 142 LYS A CA 1
ATOM 1152 C C . LYS A 1 142 ? 0.484 -2.406 2.777 1.00 69.44 142 LYS A C 1
ATOM 1154 O O . LYS A 1 142 ? 1.095 -2.840 3.754 1.00 69.44 142 LYS A O 1
ATOM 1159 N N . ALA A 1 143 ? -0.807 -2.652 2.578 1.00 60.66 143 ALA A N 1
ATOM 1160 C CA . ALA A 1 143 ? -1.522 -3.596 3.427 1.00 60.66 143 ALA A CA 1
ATOM 1161 C C . ALA A 1 143 ? -1.075 -5.051 3.195 1.00 60.66 143 ALA A C 1
ATOM 1163 O O . ALA A 1 143 ? -1.230 -5.837 4.111 1.00 60.66 143 ALA A O 1
ATOM 1164 N N . ALA A 1 144 ? -0.541 -5.406 2.017 1.00 63.12 144 ALA A N 1
ATOM 1165 C CA . ALA A 1 144 ? 0.069 -6.707 1.710 1.00 63.12 144 ALA A CA 1
ATOM 1166 C C . ALA A 1 144 ? 1.125 -6.542 0.601 1.00 63.12 144 ALA A C 1
ATOM 1168 O O . ALA A 1 144 ? 0.944 -5.703 -0.286 1.00 63.12 144 ALA A O 1
ATOM 1169 N N . GLU A 1 145 ? 2.215 -7.316 0.646 1.00 58.94 145 GLU A N 1
ATOM 1170 C CA . GLU A 1 145 ? 3.280 -7.248 -0.372 1.00 58.94 145 GLU A CA 1
ATOM 1171 C C . GLU A 1 145 ? 2.891 -7.980 -1.661 1.00 58.94 145 GLU A C 1
ATOM 1173 O O . GLU A 1 145 ? 3.195 -7.501 -2.752 1.00 58.94 145 GLU A O 1
ATOM 1178 N N . TYR A 1 146 ? 2.124 -9.065 -1.537 1.00 65.50 146 TYR A N 1
ATOM 1179 C CA . TYR A 1 146 ? 1.644 -9.856 -2.662 1.00 65.50 146 TYR A CA 1
ATOM 1180 C C . TYR A 1 146 ? 0.153 -10.153 -2.542 1.00 65.50 146 TYR A C 1
ATOM 1182 O O . TYR A 1 146 ? -0.435 -10.212 -1.461 1.00 65.50 146 TYR A O 1
ATOM 1190 N N . CYS A 1 147 ? -0.469 -10.314 -3.705 1.00 67.56 147 CYS A N 1
ATOM 1191 C CA . CYS A 1 147 ? -1.819 -10.838 -3.815 1.00 67.56 147 CYS A CA 1
ATOM 1192 C C . CYS A 1 147 ? -1.871 -12.237 -3.178 1.00 67.56 147 CYS A C 1
ATOM 1194 O O . CYS A 1 147 ? -0.919 -12.996 -3.321 1.00 67.56 147 CYS A O 1
ATOM 1196 N N . ASP A 1 148 ? -2.956 -12.561 -2.476 1.00 69.62 148 ASP A N 1
ATOM 1197 C CA . ASP A 1 148 ? -3.150 -13.831 -1.753 1.00 69.62 148 ASP A CA 1
ATOM 1198 C C . ASP A 1 148 ? -2.246 -14.071 -0.525 1.00 69.62 148 ASP A C 1
ATOM 1200 O O . ASP A 1 148 ? -2.464 -15.036 0.210 1.00 69.62 148 ASP A O 1
ATOM 1204 N N . GLU A 1 149 ? -1.301 -13.176 -0.220 1.00 70.00 149 GLU A N 1
ATOM 1205 C CA . GLU A 1 149 ? -0.516 -13.251 1.012 1.00 70.00 149 GLU A CA 1
ATOM 1206 C C . GLU A 1 149 ? -1.206 -12.516 2.168 1.00 70.00 149 GLU A C 1
ATOM 1208 O O . GLU A 1 149 ? -1.309 -11.289 2.217 1.00 70.00 149 GLU A O 1
ATOM 1213 N N . SER A 1 150 ? -1.664 -13.303 3.135 1.00 75.25 150 SER A N 1
ATOM 1214 C CA . SER A 1 150 ? -2.162 -12.867 4.442 1.00 75.25 150 SER A CA 1
ATOM 1215 C C . SER A 1 150 ? -1.528 -13.760 5.507 1.00 75.25 150 SER A C 1
ATOM 1217 O O . SER A 1 150 ? -1.059 -14.847 5.177 1.00 75.25 150 SER A O 1
ATOM 1219 N N . TYR A 1 151 ? -1.547 -13.389 6.793 1.00 72.50 151 TYR A N 1
ATOM 1220 C CA . TYR A 1 151 ? -1.062 -14.299 7.847 1.00 72.50 151 TYR A CA 1
ATOM 1221 C C . TYR A 1 151 ? -1.783 -15.662 7.796 1.00 72.50 151 TYR A C 1
ATOM 1223 O O . TYR A 1 151 ? -1.228 -16.671 8.232 1.00 72.50 151 TYR A O 1
ATOM 1231 N N . ARG A 1 152 ? -2.994 -15.705 7.211 1.00 70.69 152 ARG A N 1
ATOM 1232 C CA . ARG A 1 152 ? -3.777 -16.928 7.017 1.00 70.69 152 ARG A CA 1
ATOM 1233 C C . ARG A 1 152 ? -3.045 -17.974 6.167 1.00 70.69 152 ARG A C 1
ATOM 1235 O O . ARG A 1 152 ? -3.140 -19.160 6.471 1.00 70.69 152 ARG A O 1
ATOM 1242 N N . SER A 1 153 ? -2.256 -17.572 5.164 1.00 72.69 153 SER A N 1
ATOM 1243 C CA . SER A 1 153 ? -1.461 -18.528 4.370 1.00 72.69 153 SER A CA 1
ATOM 1244 C C . SER A 1 153 ? -0.365 -19.210 5.203 1.00 72.69 153 SER A C 1
ATOM 1246 O O . SER A 1 153 ? 0.047 -20.331 4.899 1.00 72.69 153 SER A O 1
ATOM 1248 N N . PHE A 1 154 ? 0.048 -18.587 6.310 1.00 76.56 154 PHE A N 1
ATOM 1249 C CA . PHE A 1 154 ? 1.090 -19.074 7.212 1.00 76.56 154 PHE A CA 1
ATOM 1250 C C . PHE A 1 154 ? 0.550 -19.816 8.446 1.00 76.56 154 PHE A C 1
ATOM 1252 O O . PHE A 1 154 ? 1.348 -20.261 9.267 1.00 76.56 154 PHE A O 1
ATOM 1259 N N . LEU A 1 155 ? -0.769 -20.011 8.588 1.00 75.94 155 LEU A N 1
ATOM 1260 C CA . LEU A 1 155 ? -1.372 -20.632 9.784 1.00 75.94 155 LEU A CA 1
ATOM 1261 C C . LEU A 1 155 ? -0.778 -21.997 10.133 1.00 75.94 155 LEU A C 1
ATOM 1263 O O . LEU A 1 155 ? -0.542 -22.288 11.302 1.00 75.94 155 LEU A O 1
ATOM 1267 N N . HIS A 1 156 ? -0.490 -22.819 9.124 1.00 77.19 156 HIS A N 1
ATOM 1268 C CA . HIS A 1 156 ? 0.128 -24.127 9.323 1.00 77.19 156 HIS A CA 1
ATOM 1269 C C . HIS A 1 156 ? 1.511 -24.020 9.991 1.00 77.19 156 HIS A C 1
ATOM 1271 O O . HIS A 1 156 ? 1.764 -24.724 10.967 1.00 77.19 156 HIS A O 1
ATOM 1277 N N . ILE A 1 157 ? 2.352 -23.083 9.537 1.00 81.88 157 ILE A N 1
ATOM 1278 C CA . ILE A 1 157 ? 3.674 -22.799 10.118 1.00 81.88 157 ILE A CA 1
ATOM 1279 C C . ILE A 1 157 ? 3.527 -22.235 11.528 1.00 81.88 157 ILE A C 1
ATOM 1281 O O . ILE A 1 157 ? 4.215 -22.674 12.446 1.00 81.88 157 ILE A O 1
ATOM 1285 N N . LEU A 1 158 ? 2.620 -21.274 11.722 1.00 81.19 158 LEU A N 1
ATOM 1286 C CA . LEU A 1 158 ? 2.398 -20.655 13.029 1.00 81.19 158 LEU A CA 1
ATOM 1287 C C . LEU A 1 158 ? 1.927 -21.685 14.064 1.00 81.19 158 LEU A C 1
ATOM 1289 O O . LEU A 1 158 ? 2.386 -21.661 15.206 1.00 81.19 158 LEU A O 1
ATOM 1293 N N . ARG A 1 159 ? 1.076 -22.634 13.651 1.00 75.38 159 ARG A N 1
ATOM 1294 C CA . ARG A 1 159 ? 0.634 -23.761 14.480 1.00 75.38 159 ARG A CA 1
ATOM 1295 C C . ARG A 1 159 ? 1.789 -24.691 14.838 1.00 75.38 159 ARG A C 1
ATOM 1297 O O . ARG A 1 159 ? 1.932 -25.045 16.003 1.00 75.38 159 ARG A O 1
ATOM 1304 N N . GLU A 1 160 ? 2.608 -25.079 13.862 1.00 83.69 160 GLU A N 1
ATOM 1305 C CA . GLU A 1 160 ? 3.786 -25.928 14.096 1.00 83.69 160 GLU A CA 1
ATOM 1306 C C . GLU A 1 160 ? 4.797 -25.265 15.039 1.00 83.69 160 GLU A C 1
ATOM 1308 O O . GLU A 1 160 ? 5.371 -25.927 15.902 1.00 83.69 160 GLU A O 1
ATOM 1313 N N . ALA A 1 161 ? 4.967 -23.949 14.923 1.00 85.69 161 ALA A N 1
ATOM 1314 C CA . ALA A 1 161 ? 5.853 -23.159 15.768 1.00 85.69 161 ALA A CA 1
ATOM 1315 C C . ALA A 1 161 ? 5.226 -22.741 17.115 1.00 85.69 161 ALA A C 1
ATOM 1317 O O . ALA A 1 161 ? 5.891 -22.077 17.910 1.00 85.69 161 ALA A O 1
ATOM 1318 N N . ASN A 1 162 ? 3.967 -23.113 17.384 1.00 81.06 162 ASN A N 1
ATOM 1319 C CA . ASN A 1 162 ? 3.200 -22.720 18.571 1.00 81.06 162 ASN A CA 1
ATOM 1320 C C . ASN A 1 162 ? 3.199 -21.195 18.822 1.00 81.06 162 ASN A C 1
ATOM 1322 O O . ASN A 1 162 ? 3.280 -20.727 19.961 1.00 81.06 162 ASN A O 1
ATOM 1326 N N . VAL A 1 163 ? 3.147 -20.414 17.741 1.00 78.12 163 VAL A N 1
ATOM 1327 C CA . VAL A 1 163 ? 3.088 -18.951 17.790 1.00 78.12 163 VAL A CA 1
ATOM 1328 C C . VAL A 1 163 ? 1.621 -18.537 17.922 1.00 78.12 163 VAL A C 1
ATOM 1330 O O . VAL A 1 163 ? 0.819 -18.935 17.081 1.00 78.12 163 VAL A O 1
ATOM 1333 N N . PRO A 1 164 ? 1.234 -17.740 18.934 1.00 71.00 164 PRO A N 1
ATOM 1334 C CA . PRO A 1 164 ? -0.123 -17.211 19.028 1.00 71.00 164 PRO A CA 1
ATOM 1335 C C . PRO A 1 164 ? -0.432 -16.278 17.853 1.00 71.00 164 PRO A C 1
ATOM 1337 O O . PRO A 1 164 ? 0.376 -15.412 17.520 1.00 71.00 164 PRO A O 1
ATOM 1340 N N . PHE A 1 165 ? -1.617 -16.407 17.261 1.00 70.81 165 PHE A N 1
ATOM 1341 C CA . PHE A 1 165 ? -2.075 -15.544 16.172 1.00 70.81 165 PHE A CA 1
ATOM 1342 C C . PHE A 1 165 ? -3.542 -15.136 16.367 1.00 70.81 165 PHE A C 1
ATOM 1344 O O . PHE A 1 165 ? -4.301 -15.864 17.014 1.00 70.81 165 PHE A O 1
ATOM 1351 N N . PRO A 1 166 ? -3.950 -13.957 15.860 1.00 67.06 166 PRO A N 1
ATOM 1352 C CA . PRO A 1 166 ? -5.313 -13.473 16.020 1.00 67.06 166 PRO A CA 1
ATOM 1353 C C . PRO A 1 166 ? -6.260 -14.291 15.139 1.00 67.06 166 PRO A C 1
ATOM 1355 O O . PRO A 1 166 ? -6.203 -14.197 13.923 1.00 67.06 166 PRO A O 1
ATOM 1358 N N . ILE A 1 167 ? -7.138 -15.079 15.754 1.00 70.06 167 ILE A N 1
ATOM 1359 C CA . ILE A 1 167 ? -8.265 -15.756 15.097 1.00 70.06 167 ILE A CA 1
ATOM 1360 C C . ILE A 1 167 ? -9.552 -15.402 15.825 1.00 70.06 167 ILE A C 1
ATOM 1362 O O . ILE A 1 167 ? -9.563 -15.259 17.051 1.00 70.06 167 ILE A O 1
ATOM 1366 N N . SER A 1 168 ? -10.647 -15.259 15.081 1.00 69.25 168 SER A N 1
ATOM 1367 C CA . SER A 1 168 ? -11.972 -15.151 15.690 1.00 69.25 168 SER A CA 1
ATOM 1368 C C . SER A 1 168 ? -12.357 -16.460 16.389 1.00 69.25 168 SER A C 1
ATOM 1370 O O . SER A 1 168 ? -11.823 -17.529 16.095 1.00 69.25 168 SER A O 1
ATOM 1372 N N . THR A 1 169 ? -13.322 -16.402 17.307 1.00 71.50 169 THR A N 1
ATOM 1373 C CA . THR A 1 169 ? -13.852 -17.603 17.977 1.00 71.50 169 THR A CA 1
ATOM 1374 C C . THR A 1 169 ? -14.456 -18.602 16.989 1.00 71.50 169 THR A C 1
ATOM 1376 O O . THR A 1 169 ? -14.288 -19.803 17.159 1.00 71.50 169 THR A O 1
ATOM 1379 N N . GLN A 1 170 ? -15.095 -18.114 15.924 1.00 72.44 170 GLN A N 1
ATOM 1380 C CA . GLN A 1 170 ? -15.655 -18.944 14.853 1.00 72.44 170 GLN A CA 1
ATOM 1381 C C . GLN A 1 170 ? -14.558 -19.627 14.024 1.00 72.44 170 GLN A C 1
ATOM 1383 O O . GLN A 1 170 ? -14.677 -20.799 13.670 1.00 72.44 170 GLN A O 1
ATOM 1388 N N . GLU A 1 171 ? -13.469 -18.913 13.732 1.00 66.69 171 GLU A N 1
ATOM 1389 C CA . GLU A 1 171 ? -12.305 -19.490 13.053 1.00 66.69 171 GLU A CA 1
ATOM 1390 C C . GLU A 1 171 ? -11.592 -20.507 13.944 1.00 66.69 171 GLU A C 1
ATOM 1392 O O . GLU A 1 171 ? -11.241 -21.580 13.467 1.00 66.69 171 GLU A O 1
ATOM 1397 N N . LEU A 1 172 ? -11.458 -20.226 15.244 1.00 70.94 172 LEU A N 1
ATOM 1398 C CA . LEU A 1 172 ? -10.916 -21.173 16.216 1.00 70.94 172 LEU A CA 1
ATOM 1399 C C . LEU A 1 172 ? -11.731 -22.471 16.258 1.00 70.94 172 LEU A C 1
ATOM 1401 O O . LEU A 1 172 ? -11.151 -23.552 16.251 1.00 70.94 172 LEU A O 1
ATOM 1405 N N . GLU A 1 173 ? -13.063 -22.383 16.268 1.00 70.56 173 GLU A N 1
ATOM 1406 C CA . GLU A 1 173 ? -13.936 -23.560 16.207 1.00 70.56 173 GLU A CA 1
ATOM 1407 C C . GLU A 1 173 ? -13.723 -24.363 14.916 1.00 70.56 173 GLU A C 1
ATOM 1409 O O . GLU A 1 173 ? -13.630 -25.590 14.968 1.00 70.56 173 GLU A O 1
ATOM 1414 N N . ARG A 1 174 ? -13.582 -23.700 13.759 1.00 71.50 174 ARG A N 1
ATOM 1415 C CA . ARG A 1 174 ? -13.284 -24.379 12.487 1.00 71.50 174 ARG A CA 1
ATOM 1416 C C . ARG A 1 174 ? -11.937 -25.107 12.531 1.00 71.50 174 ARG A C 1
ATOM 1418 O O . ARG A 1 174 ? -11.870 -26.273 12.159 1.00 71.50 174 ARG A O 1
ATOM 1425 N N . GLU A 1 175 ? -10.897 -24.461 13.046 1.00 65.50 175 GLU A N 1
ATOM 1426 C CA . GLU A 1 175 ? -9.546 -25.030 13.166 1.00 65.50 175 GLU A CA 1
ATOM 1427 C C . GLU A 1 175 ? -9.482 -26.205 14.167 1.00 65.50 175 GLU A C 1
ATOM 1429 O O . GLU A 1 175 ? -8.812 -27.217 13.931 1.00 65.50 175 GLU A O 1
ATOM 1434 N N . LEU A 1 176 ? -10.214 -26.121 15.284 1.00 66.19 176 LEU A N 1
ATOM 1435 C CA . LEU A 1 176 ? -10.345 -27.222 16.248 1.00 66.19 176 LEU A CA 1
ATOM 1436 C C . LEU A 1 176 ? -11.090 -28.425 15.644 1.00 66.19 176 LEU A C 1
ATOM 1438 O O . LEU A 1 176 ? -10.740 -29.577 15.911 1.00 66.19 176 LEU A O 1
ATOM 1442 N N . ASN A 1 177 ? -12.081 -28.174 14.788 1.00 66.69 177 ASN A N 1
ATOM 1443 C CA . ASN A 1 177 ? -12.832 -29.220 14.092 1.00 66.69 177 ASN A CA 1
ATOM 1444 C C . ASN A 1 177 ? -12.026 -29.863 12.944 1.00 66.69 177 ASN A C 1
ATOM 1446 O O . ASN A 1 177 ? -12.110 -31.069 12.728 1.00 66.69 177 ASN A O 1
ATOM 1450 N N . GLU A 1 178 ? -11.188 -29.097 12.239 1.00 60.03 178 GLU A N 1
ATOM 1451 C CA . GLU A 1 178 ? -10.280 -29.627 11.209 1.00 60.03 178 GLU A CA 1
ATOM 1452 C C . GLU A 1 178 ? -9.110 -30.432 11.805 1.00 60.03 178 GLU A C 1
ATOM 1454 O O . GLU A 1 178 ? -8.629 -31.387 11.193 1.00 60.03 178 GLU A O 1
ATOM 1459 N N . SER A 1 179 ? -8.662 -30.095 13.018 1.00 53.16 179 SER A N 1
ATOM 1460 C CA . SER A 1 179 ? -7.608 -30.838 13.728 1.00 53.16 179 SER A CA 1
ATOM 1461 C C . SER A 1 179 ? -8.097 -32.110 14.428 1.00 53.16 179 SER A C 1
ATOM 1463 O O . SER A 1 179 ? -7.294 -33.014 14.648 1.00 53.16 179 SER A O 1
ATOM 1465 N N . SER A 1 180 ? -9.396 -32.223 14.719 1.00 49.44 180 SER A N 1
ATOM 1466 C CA . SER A 1 180 ? -10.020 -33.427 15.298 1.00 49.44 180 SER A CA 1
ATOM 1467 C C . SER A 1 180 ? -10.438 -34.477 14.257 1.00 49.44 180 SER A C 1
ATOM 1469 O O . SER A 1 180 ? -10.861 -35.571 14.626 1.00 49.44 180 SER A O 1
ATOM 1471 N N . GLY A 1 181 ? -10.281 -34.176 12.963 1.00 45.81 181 GLY A N 1
ATOM 1472 C CA . GLY A 1 181 ? -10.491 -35.111 11.851 1.00 45.81 181 GLY A CA 1
ATOM 1473 C C . GLY A 1 181 ? -9.244 -35.887 11.398 1.00 45.81 181 GLY A C 1
ATOM 1474 O O . GLY A 1 181 ? -9.301 -36.527 10.34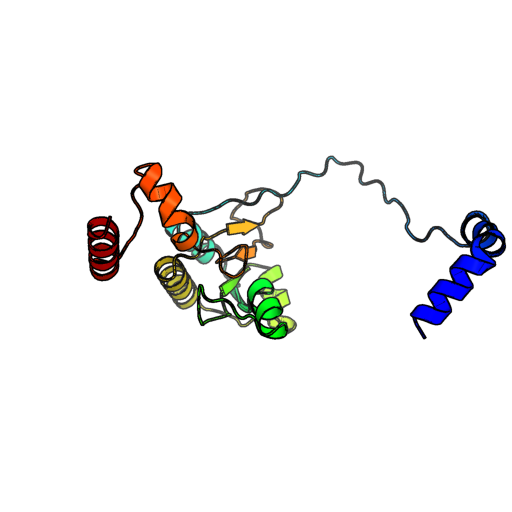6 1.00 45.81 181 GLY A O 1
ATOM 1475 N N . LYS A 1 182 ? -8.127 -35.815 12.136 1.00 40.12 182 LYS A N 1
ATOM 1476 C CA . LYS A 1 182 ? -6.912 -36.616 11.906 1.00 40.12 182 LYS A CA 1
ATOM 1477 C C . LYS A 1 182 ? -6.743 -37.710 12.949 1.00 40.12 182 LYS A C 1
ATOM 1479 O O . LYS A 1 182 ? -6.976 -37.421 14.141 1.00 40.12 182 LYS A O 1
#

Sequence (182 aa):
MVKEAIELSQKNYEGLLPIFRDNLPAFSRIVPVEKELVVPQEVTLPSYEASKIIDQHDVISLSECPCKLERTLLDDPCKATDDRFKCFHFGNLGRFFIEHGYGKPVSKENAKKIIKVAEDEGLVHKIFHDEFDLKNEWTVWKAAEYCDESYRSFLHILREANVPFPISTQELERELNESSGK

Radius of gyration: 23.28 Å; chains: 1; bounding box: 46×52×59 Å

Organism: NCBI:txid412755

Foldseek 3Di:
DVVVVVVVCVVCVVVCVCCQVPVDDDPDDDDDPVDDQQDWDKDWDDLVVVLVLLVLFPQKWWAFAPQQVVCVVVVRGFPLDPDRRFKMAGAPRSVVCCVVVRTPTDHSVVNSVSSVVLVVSQFIWMWTDSDPDSNDRGIMIGSHPHGHDGCVVCVVVCVVVVPDDDDDPVRVVVVVVVVVVD

pLDDT: mean 79.74, std 11.29, range [40.12, 96.38]